Protein 5YZ4 (pdb70)

Structure (mmCIF, N/CA/C/O backbone):
data_5YZ4
#
_entry.id   5YZ4
#
_cell.length_a   48.740
_cell.length_b   73.328
_cell.length_c   74.262
_cell.angle_alpha   90.00
_cell.angle_beta   90.00
_cell.angle_gamma   90.00
#
_symmetry.space_group_name_H-M   'C 2 2 21'
#
loop_
_entity.id
_entity.type
_entity.pdbx_description
1 polymer 'rRNA-processing protein fcf1'
2 non-polymer 'CALCIUM ION'
3 non-polymer 'ZINC ION'
4 water water
#
loop_
_atom_site.group_PDB
_atom_site.id
_atom_site.type_symbol
_atom_site.label_atom_id
_atom_site.label_alt_id
_atom_site.label_comp_id
_atom_site.label_asym_id
_atom_site.label_entity_id
_atom_site.label_seq_id
_atom_site.pdbx_PDB_ins_code
_atom_site.Cartn_x
_atom_site.Cartn_y
_atom_site.Cartn_z
_atom_site.occupancy
_atom_site.B_iso_or_equiv
_atom_site.auth_seq_id
_atom_site.auth_comp_id
_atom_site.auth_asym_id
_atom_site.auth_atom_id
_atom_site.pdbx_PDB_model_num
ATOM 1 N N . SER A 1 1 ? 4.334 -4.470 11.801 1.00 49.12 60 SER A N 1
ATOM 2 C CA . SER A 1 1 ? 4.238 -4.801 13.218 1.00 50.29 60 SER A CA 1
ATOM 3 C C . SER A 1 1 ? 3.356 -6.026 13.443 1.00 53.09 60 SER A C 1
ATOM 4 O O . SER A 1 1 ? 3.197 -6.499 14.577 1.00 47.23 60 SER A O 1
ATOM 7 N N . LEU A 1 2 ? 2.767 -6.526 12.351 1.00 48.68 61 LEU A N 1
ATOM 8 C CA . LEU A 1 2 ? 1.915 -7.709 12.441 1.00 45.19 61 LEU A CA 1
ATOM 9 C C . LEU A 1 2 ? 2.738 -8.971 12.679 1.00 38.51 61 LEU A C 1
ATOM 10 O O . LEU A 1 2 ? 2.205 -9.978 13.159 1.00 36.40 61 LEU A O 1
ATOM 15 N N . GLY A 1 3 ? 4.026 -8.934 12.361 1.00 41.88 62 GLY A N 1
ATOM 16 C CA . GLY A 1 3 ? 4.914 -10.035 12.635 1.00 39.78 62 GLY A CA 1
ATOM 17 C C . GLY A 1 3 ? 5.622 -10.454 11.369 1.00 37.89 62 GLY A C 1
ATOM 18 O O . GLY A 1 3 ? 5.505 -9.791 10.338 1.00 51.89 62 GLY A O 1
ATOM 19 N N . PRO A 1 4 ? 6.517 -11.424 11.471 1.00 37.68 63 PRO A N 1
ATOM 20 C CA . PRO A 1 4 ? 6.523 -12.523 10.530 1.00 33.60 63 PRO A CA 1
ATOM 21 C C . PRO A 1 4 ? 6.352 -13.860 11.235 1.00 38.45 63 PRO A C 1
ATOM 22 O O . PRO A 1 4 ? 6.866 -14.874 10.741 1.00 41.84 63 PRO A O 1
ATOM 26 N N . PRO A 1 5 ? 5.730 -13.884 12.457 1.00 38.61 64 PRO A N 1
ATOM 27 C CA . PRO A 1 5 ? 4.800 -14.978 12.786 1.00 31.30 64 PRO A CA 1
ATOM 28 C C . PRO A 1 5 ? 3.381 -14.448 12.690 1.00 26.62 64 PRO A C 1
ATOM 29 O O . PRO A 1 5 ? 2.890 -13.813 13.628 1.00 29.13 64 PRO A O 1
ATOM 33 N N . TYR A 1 6 ? 2.723 -14.660 11.546 1.00 27.41 65 TYR A N 1
ATOM 34 C CA . TYR A 1 6 ? 1.496 -13.941 11.228 1.00 20.43 65 TYR A CA 1
ATOM 35 C C . TYR A 1 6 ? 0.258 -14.658 11.763 1.00 23.46 65 TYR A C 1
ATOM 36 O O . TYR A 1 6 ? 0.088 -15.868 11.578 1.00 22.85 65 TYR A O 1
ATOM 45 N N . HIS A 1 7 ? -0.630 -13.891 12.387 1.00 22.93 66 HIS A N 1
ATOM 46 C CA . HIS A 1 7 ? -1.873 -14.419 12.932 1.00 19.66 66 HIS A CA 1
ATOM 47 C C . HIS A 1 7 ? -3.048 -13.995 12.049 1.00 19.36 66 HIS A C 1
ATOM 48 O O . HIS A 1 7 ? -3.323 -12.799 11.913 1.00 17.85 66 HIS A O 1
ATOM 55 N N . VAL A 1 8 ? -3.757 -14.973 11.486 1.00 18.80 67 VAL A N 1
ATOM 56 C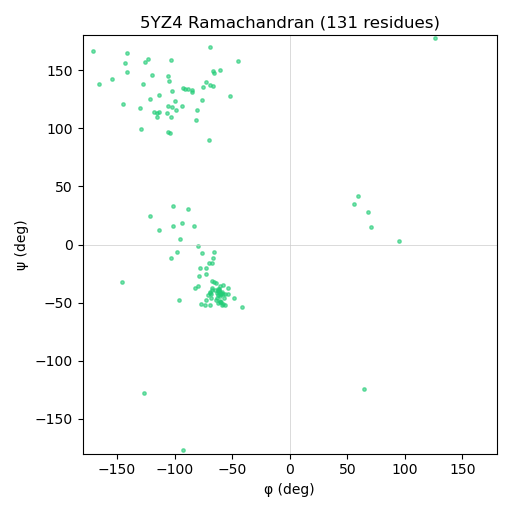 CA . VAL A 1 8 ? -4.841 -14.736 10.522 1.00 22.35 67 VAL A CA 1
ATOM 57 C C . VAL A 1 8 ? -6.147 -15.263 11.120 1.00 21.11 67 VAL A C 1
ATOM 58 O O . VAL A 1 8 ? -6.297 -16.473 11.320 1.00 23.36 67 VAL A O 1
ATOM 62 N N . ILE A 1 9 ? -7.091 -14.367 11.412 1.00 19.32 68 ILE A N 1
ATOM 63 C CA . ILE A 1 9 ? -8.400 -14.796 11.908 1.00 22.75 68 ILE A CA 1
ATOM 64 C C . ILE A 1 9 ? -9.210 -15.345 10.737 1.00 20.30 68 ILE A C 1
ATOM 65 O O . ILE A 1 9 ? -9.381 -14.677 9.715 1.00 21.48 68 ILE A O 1
ATOM 70 N N . ILE A 1 10 ? -9.678 -16.575 10.876 1.00 19.40 69 ILE A N 1
ATOM 71 C CA . ILE A 1 10 ? -10.469 -17.267 9.867 1.00 25.14 69 ILE A CA 1
ATOM 72 C C . ILE A 1 10 ? -11.944 -17.015 10.166 1.00 22.67 69 ILE A C 1
ATOM 73 O O . ILE A 1 10 ? -12.366 -17.073 11.330 1.00 28.04 69 ILE A O 1
ATOM 78 N N . ASP A 1 11 ? -12.736 -16.695 9.142 1.00 26.51 70 ASP A N 1
ATOM 79 C CA . ASP A 1 11 ? -14.169 -16.630 9.392 1.00 17.50 70 ASP A CA 1
ATOM 80 C C . ASP A 1 11 ? -14.790 -17.982 9.071 1.00 21.45 70 ASP A C 1
ATOM 81 O O . ASP A 1 11 ? -14.097 -18.943 8.721 1.00 20.27 70 ASP A O 1
ATOM 86 N N . THR A 1 12 ? -16.119 -18.056 9.196 1.00 16.77 71 THR A N 1
ATOM 87 C CA . THR A 1 12 ? -16.813 -19.339 9.160 1.00 18.77 71 THR A CA 1
ATOM 88 C C . THR A 1 12 ? -16.641 -20.065 7.829 1.00 24.74 71 THR A C 1
ATOM 89 O O . THR A 1 12 ? -16.507 -21.295 7.802 1.00 26.04 71 THR A O 1
ATOM 93 N N . ASN A 1 13 ? -16.676 -19.329 6.713 1.00 21.32 72 ASN A N 1
ATOM 94 C CA . ASN A 1 13 ? -16.726 -19.915 5.375 1.00 25.61 72 ASN A CA 1
ATOM 95 C C . ASN A 1 13 ? -15.368 -19.992 4.679 1.00 22.04 72 ASN A C 1
ATOM 96 O O . ASN A 1 13 ? -15.277 -20.605 3.614 1.00 21.02 72 ASN A O 1
ATOM 101 N N . PHE A 1 14 ? -14.312 -19.426 5.264 1.00 24.10 73 PHE A N 1
ATOM 102 C CA . PHE A 1 14 ? -13.042 -19.309 4.547 1.00 23.19 73 PHE A CA 1
ATOM 103 C C . PHE A 1 14 ? -12.478 -20.672 4.157 1.00 20.19 73 PHE A C 1
ATOM 104 O O . PHE A 1 14 ? -12.095 -20.887 3.006 1.00 21.61 73 PHE A O 1
ATOM 112 N N . ILE A 1 15 ? -12.414 -21.607 5.104 1.00 22.95 74 ILE A N 1
ATOM 113 C CA . ILE A 1 15 ? -11.913 -22.945 4.790 1.00 20.60 74 ILE A CA 1
ATOM 114 C C . ILE A 1 15 ? -12.671 -23.535 3.614 1.00 20.59 74 ILE A C 1
ATOM 115 O O . ILE A 1 15 ? -12.078 -24.141 2.713 1.00 20.12 74 ILE A O 1
ATOM 120 N N . ASN A 1 16 ? -14.001 -23.364 3.604 1.00 23.21 75 ASN A N 1
ATOM 121 C CA . ASN A 1 16 ? -14.812 -23.928 2.534 1.00 22.26 75 ASN A CA 1
ATOM 122 C C . ASN A 1 16 ? -14.462 -23.316 1.187 1.00 21.79 75 ASN A C 1
ATOM 123 O O . ASN A 1 16 ? -14.422 -24.024 0.174 1.00 22.35 75 ASN A O 1
ATOM 128 N N . PHE A 1 17 ? -14.259 -21.998 1.141 1.00 18.94 76 PHE A N 1
ATOM 129 C CA . PHE A 1 17 ? -13.741 -21.402 -0.083 1.00 23.43 76 PHE A CA 1
ATOM 130 C C . PHE A 1 17 ? -12.396 -22.018 -0.461 1.00 26.71 76 PHE A C 1
ATOM 131 O O . PHE A 1 17 ? -12.104 -22.202 -1.653 1.00 24.25 76 PHE A O 1
ATOM 139 N N . CYS A 1 18 ? -11.577 -22.361 0.540 1.00 21.75 77 CYS A N 1
ATOM 140 C CA . CYS A 1 18 ? -10.275 -22.956 0.258 1.00 25.82 77 CYS A CA 1
ATOM 141 C C . CYS A 1 18 ? -10.430 -24.353 -0.302 1.00 27.12 77 CYS A C 1
ATOM 142 O O . CYS A 1 18 ? -9.695 -24.742 -1.217 1.00 26.00 77 CYS A O 1
ATOM 145 N N . LEU A 1 19 ? -11.366 -25.125 0.253 1.00 24.20 78 LEU A N 1
ATOM 146 C CA . LEU A 1 19 ? -11.596 -26.478 -0.240 1.00 27.21 78 LEU A CA 1
ATOM 147 C C . LEU A 1 19 ? -12.167 -26.455 -1.651 1.00 30.43 78 LEU A C 1
ATOM 148 O O . LEU A 1 19 ? -11.811 -27.291 -2.489 1.00 36.58 78 LEU A O 1
ATOM 153 N N . GLN A 1 20 ? -13.043 -25.491 -1.933 1.00 31.17 79 GLN A N 1
ATOM 154 C CA . GLN A 1 20 ? -13.629 -25.367 -3.261 1.00 30.68 79 GLN A CA 1
ATOM 155 C C . GLN A 1 20 ? -12.560 -25.112 -4.314 1.00 33.28 79 GLN A C 1
ATOM 156 O O . GLN A 1 20 ? -12.639 -25.646 -5.428 1.00 35.96 79 GLN A O 1
ATOM 162 N N . GLN A 1 21 ? -11.563 -24.284 -3.983 1.00 30.87 80 GLN A N 1
ATOM 163 C CA . GLN A 1 21 ? -10.490 -23.908 -4.900 1.00 31.19 80 GLN A CA 1
ATOM 164 C C . GLN A 1 21 ? -9.261 -24.797 -4.772 1.00 31.36 80 GLN A C 1
ATOM 165 O O . GLN A 1 21 ? -8.168 -24.386 -5.181 1.00 39.44 80 GLN A O 1
ATOM 171 N N . LYS A 1 22 ? -9.403 -25.985 -4.182 1.00 32.34 81 LYS A N 1
ATOM 172 C CA . LYS A 1 22 ? -8.306 -26.951 -4.086 1.00 31.48 81 LYS A CA 1
ATOM 173 C C . LYS A 1 22 ? -7.073 -26.347 -3.415 1.00 34.87 81 LYS A C 1
ATOM 174 O O . LYS A 1 22 ? -5.933 -26.661 -3.778 1.00 40.16 81 LYS A O 1
ATOM 180 N N . ILE A 1 23 ? -7.288 -25.464 -2.442 1.00 26.00 82 ILE A N 1
ATOM 181 C CA . ILE A 1 23 ? -6.208 -24.816 -1.706 1.00 30.59 82 ILE A CA 1
ATOM 182 C C . ILE A 1 23 ? -6.077 -25.484 -0.348 1.00 29.22 82 ILE A C 1
ATOM 183 O O . ILE A 1 23 ? -7.082 -25.706 0.343 1.00 30.25 82 ILE A O 1
ATOM 188 N N . ASP A 1 24 ? -4.850 -25.819 0.027 1.00 23.29 83 ASP A N 1
ATOM 189 C CA . ASP A 1 24 ? -4.545 -26.179 1.405 1.00 31.30 83 ASP A CA 1
ATOM 190 C C . ASP A 1 24 ? -4.381 -24.898 2.213 1.00 27.90 83 ASP A C 1
ATOM 191 O O . ASP A 1 24 ? -3.474 -24.103 1.942 1.00 28.95 83 ASP A O 1
ATOM 196 N N . LEU A 1 25 ? -5.268 -24.691 3.186 1.00 28.08 84 LEU A N 1
ATOM 197 C CA . LEU A 1 25 ? -5.215 -23.502 4.031 1.00 26.96 84 LEU A CA 1
ATOM 198 C C . LEU A 1 25 ? -3.790 -23.134 4.449 1.00 25.40 84 LEU A C 1
ATOM 199 O O . LEU A 1 25 ? -3.336 -22.002 4.242 1.00 24.79 84 LEU A O 1
ATOM 204 N N . PHE A 1 26 ? -3.069 -24.088 5.033 1.00 22.43 85 PHE A N 1
ATOM 205 C CA . PHE A 1 26 ? -1.818 -23.755 5.709 1.00 25.52 85 PHE A CA 1
ATOM 206 C C . PHE A 1 26 ? -0.749 -23.330 4.711 1.00 24.22 85 PHE A C 1
ATOM 207 O O . PHE A 1 26 ? -0.178 -22.243 4.826 1.00 25.02 85 PHE A O 1
ATOM 215 N N . GLU A 1 27 ? -0.513 -24.147 3.687 1.00 27.37 86 GLU A N 1
ATOM 216 C CA . GLU A 1 27 ? 0.406 -23.758 2.624 1.00 30.45 86 GLU A CA 1
ATOM 217 C C . GLU A 1 27 ? -0.044 -22.480 1.930 1.00 30.58 86 GLU A C 1
ATOM 218 O O . GLU A 1 27 ? 0.781 -21.608 1.628 1.00 29.95 86 GLU A O 1
ATOM 224 N N . GLY A 1 28 ? -1.349 -22.351 1.663 1.00 29.93 87 GLY A N 1
ATOM 225 C CA . GLY A 1 28 ? -1.841 -21.160 0.983 1.00 25.27 87 GLY A CA 1
ATOM 226 C C . GLY A 1 28 ? -1.572 -19.877 1.751 1.00 27.14 87 GLY A C 1
ATOM 227 O O . GLY A 1 28 ? -1.191 -18.860 1.164 1.00 24.20 87 GLY A O 1
ATOM 228 N N . LEU A 1 29 ? -1.789 -19.900 3.075 1.00 25.33 88 LEU A N 1
ATOM 229 C CA . LEU A 1 29 ? -1.508 -18.725 3.897 1.00 26.63 88 LEU A CA 1
ATOM 230 C C . LEU A 1 29 ? -0.012 -18.467 3.976 1.00 27.35 88 LEU A C 1
ATOM 231 O O . LEU A 1 29 ? 0.435 -17.319 3.889 1.00 28.67 88 LEU A O 1
ATOM 236 N N . MET A 1 30 ? 0.771 -19.526 4.154 1.00 25.87 89 MET A N 1
ATOM 237 C CA . MET A 1 30 ? 2.218 -19.371 4.201 1.00 31.15 89 MET A CA 1
ATOM 238 C C . MET A 1 30 ? 2.730 -18.793 2.892 1.00 31.01 89 MET A C 1
ATOM 239 O O . MET A 1 30 ? 3.544 -17.861 2.888 1.00 30.19 89 MET A O 1
ATOM 244 N N . THR A 1 31 ? 2.226 -19.306 1.766 1.00 31.83 90 THR A N 1
ATOM 245 C CA . THR A 1 31 ? 2.682 -18.842 0.463 1.00 25.72 90 THR A CA 1
ATOM 246 C C . THR A 1 31 ? 2.252 -17.406 0.216 1.00 28.24 90 THR A C 1
ATOM 247 O O . THR A 1 31 ? 3.025 -16.612 -0.324 1.00 28.98 90 THR A O 1
ATOM 251 N N . CYS A 1 32 ? 1.032 -17.052 0.632 1.00 24.90 91 CYS A N 1
ATOM 252 C CA . CYS A 1 32 ? 0.544 -15.684 0.492 1.00 23.86 91 CYS A CA 1
ATOM 253 C C . CYS A 1 32 ? 1.404 -14.697 1.271 1.00 24.03 91 CYS A C 1
ATOM 254 O O . CYS A 1 32 ? 1.642 -13.572 0.816 1.00 21.37 91 CYS A O 1
ATOM 257 N N . LEU A 1 33 ? 1.872 -15.090 2.454 1.00 23.83 92 LEU A N 1
ATOM 258 C CA . LEU A 1 33 ? 2.573 -14.161 3.332 1.00 24.00 92 LEU A CA 1
ATOM 259 C C . LEU A 1 33 ? 4.087 -14.337 3.334 1.00 26.55 92 LEU A C 1
ATOM 260 O O . LEU A 1 33 ? 4.786 -13.478 3.884 1.00 27.55 92 LEU A O 1
ATOM 265 N N . TYR A 1 34 ? 4.603 -15.425 2.758 1.00 25.00 93 TYR A N 1
ATOM 266 C CA . TYR A 1 34 ? 6.044 -15.665 2.611 1.00 22.25 93 TYR A CA 1
ATOM 267 C C . TYR A 1 34 ? 6.744 -15.898 3.943 1.00 27.68 93 TYR A C 1
ATOM 268 O O . TYR A 1 34 ? 7.947 -15.646 4.069 1.00 30.71 93 TYR A O 1
ATOM 277 N N . ALA A 1 35 ? 6.026 -16.414 4.932 1.00 22.84 94 ALA A N 1
ATOM 278 C CA . ALA A 1 35 ? 6.587 -16.558 6.269 1.00 22.58 94 ALA A CA 1
ATOM 279 C C . ALA A 1 35 ? 5.614 -17.379 7.099 1.00 30.70 94 ALA A C 1
ATOM 280 O O . ALA A 1 35 ? 4.461 -17.603 6.704 1.00 23.03 94 ALA A O 1
ATOM 282 N N . LYS A 1 36 ? 6.099 -17.832 8.255 1.00 26.38 95 LYS A N 1
ATOM 283 C CA . LYS A 1 36 ? 5.255 -18.606 9.156 1.00 27.63 95 LYS A CA 1
ATOM 284 C C . LYS A 1 36 ? 3.961 -17.854 9.414 1.00 23.00 95 LYS A C 1
ATOM 285 O O . LYS A 1 36 ? 3.974 -16.668 9.762 1.00 24.49 95 LYS A O 1
ATOM 291 N N . THR A 1 37 ? 2.845 -18.542 9.202 1.00 25.45 96 THR A N 1
ATOM 292 C CA . THR A 1 37 ? 1.521 -17.972 9.397 1.00 20.52 96 THR A CA 1
ATOM 293 C C . THR A 1 37 ? 0.714 -18.884 10.298 1.00 21.08 96 THR A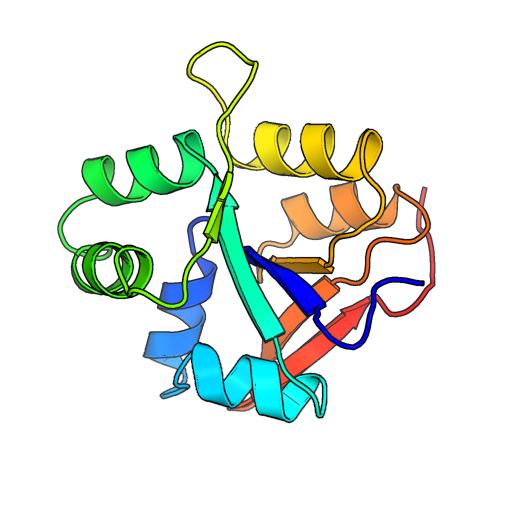 C 1
ATOM 294 O O . THR A 1 37 ? 0.760 -20.108 10.153 1.00 24.32 96 THR A O 1
ATOM 298 N N . ILE A 1 38 ? -0.028 -18.287 11.223 1.00 19.15 97 ILE A N 1
ATOM 299 C CA . ILE A 1 38 ? -0.808 -19.067 12.172 1.00 20.02 97 ILE A CA 1
ATOM 300 C C . ILE A 1 38 ? -2.297 -18.792 11.936 1.00 20.93 97 ILE A C 1
ATOM 301 O O . ILE A 1 38 ? -2.777 -17.672 12.164 1.00 20.40 97 ILE A O 1
ATOM 306 N N . PRO A 1 39 ? -3.045 -19.790 11.484 1.00 18.99 98 PRO A N 1
ATOM 307 C CA . PRO A 1 39 ? -4.500 -19.605 11.370 1.00 22.43 98 PRO A CA 1
ATOM 308 C C . PRO A 1 39 ? -5.138 -19.662 12.744 1.00 22.85 98 PRO A C 1
ATOM 309 O O . PRO A 1 39 ? -4.795 -20.504 13.575 1.00 24.85 98 PRO A O 1
ATOM 313 N N . CYS A 1 40 ? -6.045 -18.721 12.986 1.00 20.75 99 CYS A N 1
ATOM 314 C CA . CYS A 1 40 ? -6.680 -18.513 14.279 1.00 23.01 99 CYS A CA 1
ATOM 315 C C . CYS A 1 40 ? -8.185 -18.704 14.129 1.00 25.22 99 CYS A C 1
ATOM 316 O O . CYS A 1 40 ? -8.754 -18.371 13.089 1.00 22.29 99 CYS A O 1
ATOM 319 N N . ILE A 1 41 ? -8.841 -19.239 15.156 1.00 24.86 100 ILE A N 1
ATOM 320 C CA . ILE A 1 41 ? -10.283 -19.458 15.078 1.00 28.27 100 ILE A CA 1
ATOM 321 C C . ILE A 1 41 ? -10.895 -19.214 16.452 1.00 23.12 100 ILE A C 1
ATOM 322 O O . ILE A 1 41 ? -10.503 -19.848 17.434 1.00 28.14 100 ILE A O 1
ATOM 327 N N . SER A 1 42 ? -11.828 -18.270 16.530 1.00 25.23 101 SER A N 1
ATOM 328 C CA . SER A 1 42 ? -12.477 -17.920 17.788 1.00 28.19 101 SER A CA 1
ATOM 329 C C . SER A 1 42 ? -13.394 -19.047 18.272 1.00 28.49 101 SER A C 1
ATOM 330 O O . SER A 1 42 ? -13.689 -20.005 17.551 1.00 30.08 101 SER A O 1
ATOM 333 N N . ASP A 1 43 ? -13.866 -18.915 19.518 1.00 32.29 102 ASP A N 1
ATOM 334 C CA . ASP A 1 43 ? -14.775 -19.917 20.077 1.00 29.48 102 ASP A CA 1
ATOM 335 C C . ASP A 1 43 ? -16.074 -19.968 19.295 1.00 28.90 102 ASP A C 1
ATOM 336 O O . ASP A 1 43 ? -16.579 -21.049 18.973 1.00 33.03 102 ASP A O 1
ATOM 341 N N . CYS A 1 44 ? -16.647 -18.810 18.998 1.00 25.46 103 CYS A N 1
ATOM 342 C CA . CYS A 1 44 ? -17.967 -18.851 18.388 1.00 33.11 103 CYS A CA 1
ATOM 343 C C . CYS A 1 44 ? -17.909 -19.165 16.896 1.00 36.49 103 CYS A C 1
ATOM 344 O O . CYS A 1 44 ? -18.866 -19.742 16.362 1.00 35.26 103 CYS A O 1
ATOM 347 N N . VAL A 1 45 ? -16.812 -18.827 16.201 1.00 35.77 104 VAL A N 1
ATOM 348 C CA . VAL A 1 45 ? -16.650 -19.352 14.843 1.00 31.98 104 VAL A CA 1
ATOM 349 C C . VAL A 1 45 ? -16.579 -20.871 14.891 1.00 32.96 104 VAL A C 1
ATOM 350 O O . VAL A 1 45 ? -17.170 -21.567 14.054 1.00 30.02 104 VAL A O 1
ATOM 354 N N . MET A 1 46 ? -15.865 -21.410 15.887 1.00 30.56 105 MET A N 1
ATOM 355 C CA . MET A 1 46 ? -15.768 -22.860 16.025 1.00 35.69 105 MET A CA 1
ATOM 356 C C . MET A 1 46 ? -17.124 -23.500 16.321 1.00 38.67 105 MET A C 1
ATOM 357 O O . MET A 1 46 ? -17.380 -24.632 15.888 1.00 33.86 105 MET A O 1
ATOM 362 N N . ALA A 1 47 ? -18.001 -22.797 17.052 1.00 35.33 106 ALA A N 1
ATOM 363 C CA . ALA A 1 47 ? -19.306 -23.355 17.395 1.00 35.50 106 ALA A CA 1
ATOM 364 C C . ALA A 1 47 ? -20.192 -23.471 16.159 1.00 38.10 106 ALA A C 1
ATOM 365 O O . ALA A 1 47 ? -20.879 -24.485 15.980 1.00 33.26 106 ALA A O 1
ATOM 367 N N . GLU A 1 48 ? -20.169 -22.453 15.287 1.00 36.11 107 GLU A N 1
ATOM 368 C CA . GLU A 1 48 ? -20.883 -22.537 14.014 1.00 37.77 107 GLU A CA 1
ATOM 369 C C . GLU A 1 48 ? -20.441 -23.752 13.215 1.00 36.65 107 GLU A C 1
ATOM 370 O O . GLU A 1 48 ? -21.274 -24.456 12.640 1.00 36.61 107 GLU A O 1
ATOM 376 N N . LEU A 1 49 ? -19.135 -24.021 13.169 1.00 34.60 108 LEU A N 1
ATOM 377 C CA . LEU A 1 49 ? -18.664 -25.188 12.430 1.00 36.48 108 LEU A CA 1
ATOM 378 C C . LEU A 1 49 ? -19.250 -26.467 13.011 1.00 38.86 108 LEU A C 1
ATOM 379 O O . LEU A 1 49 ? -19.664 -27.363 12.267 1.00 43.51 108 LEU A O 1
ATOM 384 N N . GLU A 1 50 ? -19.305 -26.563 14.341 1.00 37.68 109 GLU A N 1
ATOM 385 C CA . GLU A 1 50 ? -20.031 -27.654 14.986 1.00 44.97 109 GLU A CA 1
ATOM 386 C C . GLU A 1 50 ? -21.483 -27.672 14.543 1.00 43.58 109 GLU A C 1
ATOM 387 O O . GLU A 1 50 ? -22.032 -28.726 14.205 1.00 49.87 109 GLU A O 1
ATOM 393 N N . LYS A 1 51 ? -22.118 -26.501 14.531 1.00 42.54 110 LYS A N 1
ATOM 394 C CA . LYS A 1 51 ? -23.568 -26.426 14.371 1.00 42.89 110 LYS A CA 1
ATOM 395 C C . LYS A 1 51 ? -24.000 -26.735 12.935 1.00 44.80 110 LYS A C 1
ATOM 396 O O . LYS A 1 51 ? -24.862 -27.591 12.711 1.00 47.81 110 LYS A O 1
ATOM 402 N N . LEU A 1 52 ? -23.399 -26.056 11.947 1.00 45.77 111 LEU A N 1
ATOM 403 C CA . LEU A 1 52 ? -23.848 -26.094 10.556 1.00 43.54 111 LEU A CA 1
ATOM 404 C C . LEU A 1 52 ? -23.685 -27.462 9.903 1.00 41.40 111 LEU A C 1
ATOM 405 O O . LEU A 1 52 ? -24.113 -27.640 8.760 1.00 46.07 111 LEU A O 1
ATOM 410 N N . GLY A 1 53 ? -23.062 -28.419 10.575 1.00 44.35 112 GLY A N 1
ATOM 411 C CA . GLY A 1 53 ? -23.093 -29.791 10.114 1.00 46.41 112 GLY A CA 1
ATOM 412 C C . GLY A 1 53 ? -22.442 -30.123 8.785 1.00 50.22 112 GLY A C 1
ATOM 413 O O . GLY A 1 53 ? -21.267 -29.816 8.546 1.00 47.59 112 GLY A O 1
ATOM 414 N N . ILE A 1 54 ? -23.234 -30.727 7.896 1.00 50.05 113 ILE A N 1
ATOM 415 C CA . ILE A 1 54 ? -22.692 -31.661 6.910 1.00 43.25 113 ILE A CA 1
ATOM 416 C C . ILE A 1 54 ? -21.676 -30.981 6.004 1.00 46.97 113 ILE A C 1
ATOM 417 O O . ILE A 1 54 ? -20.573 -31.497 5.785 1.00 47.89 113 ILE A O 1
ATOM 422 N N . ARG A 1 55 ? -22.022 -29.817 5.463 1.00 41.89 114 ARG A N 1
ATOM 423 C CA . ARG A 1 55 ? -21.116 -29.173 4.527 1.00 43.70 114 ARG A CA 1
ATOM 424 C C . ARG A 1 55 ? -19.981 -28.424 5.220 1.00 46.05 114 ARG A C 1
ATOM 425 O O . ARG A 1 55 ? -19.119 -27.861 4.538 1.00 39.93 114 ARG A O 1
ATOM 433 N N . TYR A 1 56 ? -19.950 -28.413 6.548 1.00 42.93 115 TYR A N 1
ATOM 434 C CA . TYR A 1 56 ? -18.830 -27.864 7.288 1.00 39.76 115 TYR A CA 1
ATOM 435 C C . TYR A 1 56 ? -18.087 -28.941 8.062 1.00 42.77 115 TYR A C 1
ATOM 436 O O . TYR A 1 56 ? -17.264 -28.620 8.926 1.00 38.32 115 TYR A O 1
ATOM 445 N N . ARG A 1 57 ? -18.367 -30.211 7.768 1.00 40.82 116 ARG A N 1
ATOM 446 C CA . ARG A 1 57 ? -17.686 -31.307 8.441 1.00 43.16 116 ARG A CA 1
ATOM 447 C C . ARG A 1 57 ? -16.182 -31.222 8.229 1.00 41.02 116 ARG A C 1
ATOM 448 O O . ARG A 1 57 ? -15.408 -31.235 9.191 1.00 43.15 116 ARG A O 1
ATOM 456 N N . ILE A 1 58 ? -15.752 -31.112 6.968 1.00 40.73 117 ILE A N 1
ATOM 457 C CA . ILE A 1 58 ? -14.325 -31.060 6.661 1.00 38.69 117 ILE A CA 1
ATOM 458 C C . ILE A 1 58 ? -13.699 -29.771 7.174 1.00 39.51 117 ILE A C 1
ATOM 459 O O . ILE A 1 58 ? -12.522 -29.753 7.554 1.00 41.86 117 ILE A O 1
ATOM 464 N N . ALA A 1 59 ? -14.462 -28.676 7.202 1.00 39.68 118 ALA A N 1
ATOM 465 C CA . ALA A 1 59 ? -13.969 -27.453 7.829 1.00 38.93 118 ALA A CA 1
ATOM 466 C C . ALA A 1 59 ? -13.702 -27.669 9.315 1.00 36.99 118 ALA A C 1
ATOM 467 O O . ALA A 1 59 ? -12.663 -27.244 9.837 1.00 41.31 118 ALA A O 1
ATOM 469 N N . LEU A 1 60 ? -14.621 -28.353 10.006 1.00 35.78 119 LEU A N 1
ATOM 470 C CA . LEU A 1 60 ? -14.472 -28.579 11.444 1.00 38.17 119 LEU A CA 1
ATOM 471 C C . LEU A 1 60 ? -13.172 -29.305 11.752 1.00 39.31 119 LEU A C 1
ATOM 472 O O . LEU A 1 60 ? -12.388 -28.874 12.606 1.00 33.15 119 LEU A O 1
ATOM 477 N N . ARG A 1 61 ? -12.937 -30.422 11.063 1.00 42.19 120 ARG A N 1
ATOM 478 C CA . ARG A 1 61 ? -11.709 -31.175 11.263 1.00 42.83 120 ARG A CA 1
ATOM 479 C C . ARG A 1 61 ? -10.487 -30.297 11.026 1.00 41.97 120 ARG A C 1
ATOM 480 O O . ARG A 1 61 ? -9.601 -30.207 11.883 1.00 43.17 120 ARG A O 1
ATOM 488 N N . ILE A 1 62 ? -10.434 -29.626 9.870 1.00 42.69 121 ILE A N 1
ATOM 489 C CA . ILE A 1 62 ? -9.307 -28.751 9.558 1.00 35.25 121 ILE A CA 1
ATOM 490 C C . ILE A 1 62 ? -9.095 -27.732 10.670 1.00 33.36 121 ILE A C 1
ATOM 491 O O . ILE A 1 62 ? -7.956 -27.404 11.020 1.00 34.11 121 ILE A O 1
ATOM 496 N N . ALA A 1 63 ? -10.185 -27.225 11.252 1.00 32.72 122 ALA A N 1
ATOM 497 C CA . ALA A 1 63 ? -10.070 -26.220 12.303 1.00 32.17 122 ALA A CA 1
ATOM 498 C C . ALA A 1 63 ? -9.506 -26.788 13.594 1.00 34.25 122 ALA A C 1
ATOM 499 O O . ALA A 1 63 ? -9.082 -26.015 14.458 1.00 28.53 122 ALA A O 1
ATOM 501 N N . LYS A 1 64 ? -9.495 -28.109 13.746 1.00 33.97 123 LYS A N 1
ATOM 502 C CA . LYS A 1 64 ? -8.972 -28.747 14.941 1.00 37.25 123 LYS A CA 1
ATOM 503 C C . LYS A 1 64 ? -7.523 -29.176 14.795 1.00 33.62 123 LYS A C 1
ATOM 504 O O . LYS A 1 64 ? -6.990 -29.806 15.712 1.00 38.16 123 LYS A O 1
ATOM 510 N N . ASP A 1 65 ? -6.886 -28.849 13.671 1.00 30.38 124 ASP A N 1
ATOM 511 C CA . ASP A 1 65 ? -5.478 -29.170 13.446 1.00 33.88 124 ASP A CA 1
ATOM 512 C C . ASP A 1 65 ? -4.602 -28.504 14.507 1.00 32.08 124 ASP A C 1
ATOM 513 O O . ASP A 1 65 ? -4.935 -27.440 15.038 1.00 32.36 124 ASP A O 1
ATOM 518 N N . GLU A 1 66 ? -3.474 -29.159 14.818 1.00 33.53 125 GLU A N 1
ATOM 519 C CA . GLU A 1 66 ? -2.509 -28.634 15.787 1.00 40.95 125 GLU A CA 1
ATOM 520 C C . GLU A 1 66 ? -2.174 -27.178 15.511 1.00 39.87 125 GLU A C 1
ATOM 521 O O . GLU A 1 66 ? -2.139 -26.348 16.428 1.00 40.16 125 GLU A O 1
ATOM 527 N N . ARG A 1 67 ? -1.904 -26.857 14.246 1.00 31.19 126 ARG A N 1
ATOM 528 C CA . ARG A 1 67 ? -1.359 -25.553 13.900 1.00 33.22 126 ARG A CA 1
ATOM 529 C C . ARG A 1 67 ? -2.339 -24.416 14.133 1.00 28.95 126 ARG A C 1
ATOM 530 O O . ARG A 1 67 ? -1.919 -23.253 14.149 1.00 27.47 126 ARG A O 1
ATOM 538 N N . PHE A 1 68 ? -3.624 -24.709 14.298 1.00 25.83 127 PHE A N 1
ATOM 539 C CA . PHE A 1 68 ? -4.570 -23.668 14.668 1.00 25.28 127 PHE A CA 1
ATOM 540 C C . PHE A 1 68 ? -4.328 -23.205 16.103 1.00 31.02 127 PHE A C 1
ATOM 541 O O . PHE A 1 68 ? -4.116 -24.019 17.006 1.00 29.81 127 PHE A O 1
ATOM 549 N N . GLU A 1 69 ? -4.374 -21.890 16.306 1.00 25.33 128 GLU A N 1
ATOM 550 C CA . GLU A 1 69 ? -4.427 -21.287 17.629 1.00 25.77 128 GLU A CA 1
ATOM 551 C C . GLU A 1 69 ? -5.872 -20.910 17.935 1.00 27.88 128 GLU A C 1
ATOM 552 O O . GLU A 1 69 ? -6.487 -20.154 17.181 1.00 25.27 128 GLU A O 1
ATOM 558 N N . ARG A 1 70 ? -6.405 -21.416 19.045 1.00 29.28 129 ARG A N 1
ATOM 559 C CA . ARG A 1 70 ? -7.768 -21.083 19.440 1.00 26.58 129 ARG A CA 1
ATOM 560 C C . ARG A 1 70 ? -7.800 -19.780 20.231 1.00 25.33 129 ARG A C 1
ATOM 561 O O . ARG A 1 70 ? -7.000 -19.580 21.145 1.00 28.06 129 ARG A O 1
ATOM 569 N N . LEU A 1 71 ? -8.721 -18.895 19.878 1.00 23.81 130 LEU A N 1
ATOM 570 C CA . LEU A 1 71 ? -8.852 -17.609 20.550 1.00 23.76 130 LEU A CA 1
ATOM 571 C C . LEU A 1 71 ? -10.095 -17.638 21.428 1.00 29.16 130 LEU A C 1
ATOM 572 O O . LEU A 1 71 ? -11.218 -17.691 20.896 1.00 31.50 130 LEU A O 1
ATOM 577 N N . PRO A 1 72 ? -9.959 -17.595 22.751 1.00 25.77 131 PRO A N 1
ATOM 578 C CA . PRO A 1 72 ? -11.147 -17.608 23.621 1.00 26.33 131 PRO A CA 1
ATOM 579 C C . PRO A 1 72 ? -11.967 -16.343 23.455 1.00 30.36 131 PRO A C 1
ATOM 580 O O . PRO A 1 72 ? -11.436 -15.268 23.175 1.00 31.14 131 PRO A O 1
ATOM 584 N N . CYS A 1 73 ? -13.278 -16.473 23.641 1.00 26.34 132 CYS A N 1
ATOM 585 C CA . CYS A 1 73 ? -14.179 -15.345 23.467 1.00 35.52 132 CYS A CA 1
ATOM 586 C C . CYS A 1 73 ? -14.562 -14.793 24.832 1.00 37.69 132 CYS A C 1
ATOM 587 O O . CYS A 1 73 ? -15.162 -15.494 25.657 1.00 39.15 132 CYS A O 1
ATOM 590 N N . THR A 1 74 ? -14.208 -13.544 25.066 1.00 41.86 133 THR A N 1
ATOM 591 C CA . THR A 1 74 ? -14.545 -12.874 26.310 1.00 48.28 133 THR A CA 1
ATOM 592 C C . THR A 1 74 ? -15.961 -12.299 26.275 1.00 50.99 133 THR A C 1
ATOM 593 O O . THR A 1 74 ? -16.326 -11.461 27.109 1.00 53.32 133 THR A O 1
ATOM 597 N N . HIS A 1 75 ? -16.766 -12.745 25.321 1.00 49.23 134 HIS A N 1
ATOM 598 C CA . HIS A 1 75 ? -18.119 -12.259 25.155 1.00 48.64 134 HIS A CA 1
ATOM 599 C C . HIS A 1 75 ? -19.099 -13.419 25.222 1.00 48.56 134 HIS A C 1
ATOM 600 O O . HIS A 1 75 ? -18.735 -14.588 25.059 1.00 49.55 134 HIS A O 1
ATOM 607 N N . LYS A 1 76 ? -20.349 -13.063 25.499 1.00 50.26 135 LYS A N 1
ATOM 608 C CA . LYS A 1 76 ? -21.519 -13.930 25.426 1.00 50.29 135 LYS A CA 1
ATOM 609 C C . LYS A 1 76 ? -21.525 -14.765 24.147 1.00 51.89 135 LYS A C 1
ATOM 610 O O . LYS A 1 76 ? -20.860 -14.411 23.170 1.00 49.36 135 LYS A O 1
ATOM 616 N N . GLY A 1 77 ? -22.249 -15.882 24.137 1.00 51.31 136 GLY A N 1
ATOM 617 C CA . GLY A 1 77 ? -22.211 -16.770 22.986 1.00 46.21 136 GLY A CA 1
ATOM 618 C C . GLY A 1 77 ? -22.902 -16.179 21.771 1.00 60.31 136 GLY A C 1
ATOM 619 O O . GLY A 1 77 ? -24.107 -16.389 21.574 1.00 65.40 136 GLY A O 1
ATOM 620 N N . THR A 1 78 ? -22.154 -15.453 20.932 1.00 56.42 137 THR A N 1
ATOM 621 C CA . THR A 1 78 ? -22.786 -14.650 19.892 1.00 52.82 137 THR A CA 1
ATOM 622 C C . THR A 1 78 ? -22.271 -14.895 18.482 1.00 50.52 137 THR A C 1
ATOM 623 O O . THR A 1 78 ? -22.126 -16.035 18.030 1.00 50.21 137 THR A O 1
ATOM 627 N N . TYR A 1 79 ? -21.897 -13.785 17.852 1.00 48.72 138 TYR A N 1
ATOM 628 C CA . TYR A 1 79 ? -22.114 -13.471 16.446 1.00 50.14 138 TYR A CA 1
ATOM 629 C C . TYR A 1 79 ? -20.773 -13.420 15.725 1.00 51.69 138 TYR A C 1
ATOM 630 O O . TYR A 1 79 ? -19.984 -12.498 15.957 1.00 52.46 138 TYR A O 1
ATOM 639 N N . ALA A 1 80 ? -20.550 -14.362 14.801 1.00 50.05 139 ALA A N 1
ATOM 640 C CA . ALA A 1 80 ? -19.208 -14.568 14.250 1.00 43.96 139 ALA A CA 1
ATOM 641 C C . ALA A 1 80 ? -18.650 -13.306 13.591 1.00 46.41 139 ALA A C 1
ATOM 642 O O . ALA A 1 80 ? -17.467 -12.982 13.762 1.00 39.45 139 ALA A O 1
ATOM 644 N N . ASP A 1 81 ? -19.472 -12.584 12.821 1.00 49.92 140 ASP A N 1
ATOM 645 C CA . ASP A 1 81 ? -18.990 -11.336 12.231 1.00 42.78 140 ASP A CA 1
ATOM 646 C C . ASP A 1 81 ? -18.627 -10.332 13.321 1.00 41.79 140 ASP A C 1
ATOM 647 O O . ASP A 1 81 ? -17.526 -9.768 13.316 1.00 33.56 140 ASP A O 1
ATOM 652 N N . ASP A 1 82 ? -19.536 -10.114 14.281 1.00 44.42 141 ASP A N 1
ATOM 653 C CA . ASP A 1 82 ? -19.248 -9.182 15.365 1.00 37.68 141 ASP A CA 1
ATOM 654 C C . ASP A 1 82 ? -18.043 -9.627 16.166 1.00 31.53 141 ASP A C 1
ATOM 655 O O . ASP A 1 82 ? -17.271 -8.787 16.625 1.00 29.81 141 ASP A O 1
ATOM 660 N N . CYS A 1 83 ? -17.864 -10.936 16.339 1.00 28.32 142 CYS A N 1
ATOM 661 C CA . CYS A 1 83 ? -16.760 -11.434 17.150 1.00 33.41 142 CYS A CA 1
ATOM 662 C C . CYS A 1 83 ? -15.423 -10.986 16.583 1.00 33.98 142 CYS A C 1
ATOM 663 O O . CYS A 1 83 ? -14.582 -10.444 17.311 1.00 33.38 142 CYS A O 1
ATOM 666 N N . ILE A 1 84 ? -15.221 -11.181 15.271 1.00 29.74 143 ILE A N 1
ATOM 667 C CA . ILE A 1 84 ? -13.973 -10.772 14.626 1.00 27.44 143 ILE A CA 1
ATOM 668 C C . ILE A 1 84 ? -13.804 -9.263 14.694 1.00 30.45 143 ILE A C 1
ATOM 669 O O . ILE A 1 84 ? -12.725 -8.756 15.021 1.00 30.01 143 ILE A O 1
ATOM 674 N N . VAL A 1 85 ? -14.857 -8.526 14.339 1.00 28.49 144 VAL A N 1
ATOM 675 C CA . VAL A 1 85 ? -14.764 -7.070 14.315 1.00 31.32 144 VAL A CA 1
ATOM 676 C C . VAL A 1 85 ? -14.401 -6.533 15.695 1.00 31.69 144 VAL A C 1
ATOM 677 O O . VAL A 1 85 ? -13.578 -5.619 15.824 1.00 31.37 144 VAL A O 1
ATOM 681 N N . GLN A 1 86 ? -15.014 -7.084 16.750 1.00 30.98 145 GLN A N 1
ATOM 682 C CA . GLN A 1 86 ? -14.675 -6.651 18.104 1.00 34.37 145 GLN A CA 1
ATOM 683 C C . GLN A 1 86 ? -13.227 -7.001 18.454 1.00 33.73 145 GLN A C 1
ATOM 684 O O . GLN A 1 86 ? -12.528 -6.206 19.093 1.00 35.49 145 GLN A O 1
ATOM 690 N N . ARG A 1 87 ? -12.754 -8.178 18.038 1.00 32.81 146 ARG A N 1
ATOM 691 C CA . ARG A 1 87 ? -11.400 -8.586 18.401 1.00 37.65 146 ARG A CA 1
ATOM 692 C C . ARG A 1 87 ? -10.353 -7.723 17.710 1.00 35.39 146 ARG A C 1
ATOM 693 O O . ARG A 1 87 ? -9.400 -7.267 18.348 1.00 36.31 146 ARG A O 1
ATOM 701 N N . VAL A 1 88 ? -10.508 -7.479 16.406 1.00 34.60 147 VAL A N 1
ATOM 702 C CA . VAL A 1 88 ? -9.518 -6.670 15.703 1.00 34.03 147 VAL A CA 1
ATOM 703 C C . VAL A 1 88 ? -9.648 -5.187 15.999 1.00 34.44 147 VAL A C 1
ATOM 704 O O . VAL A 1 88 ? -8.795 -4.410 15.574 1.00 36.50 147 VAL A O 1
ATOM 708 N N . MET A 1 89 ? -10.694 -4.764 16.706 1.00 38.04 148 MET A N 1
ATOM 709 C CA . MET A 1 89 ? -10.697 -3.390 17.196 1.00 41.94 148 MET A CA 1
ATOM 710 C C . MET A 1 89 ? -9.842 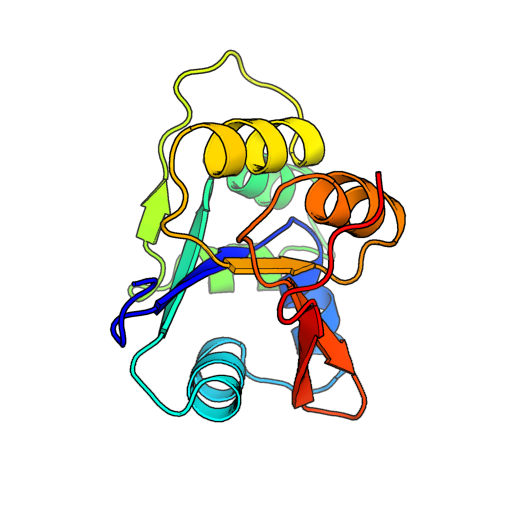-3.2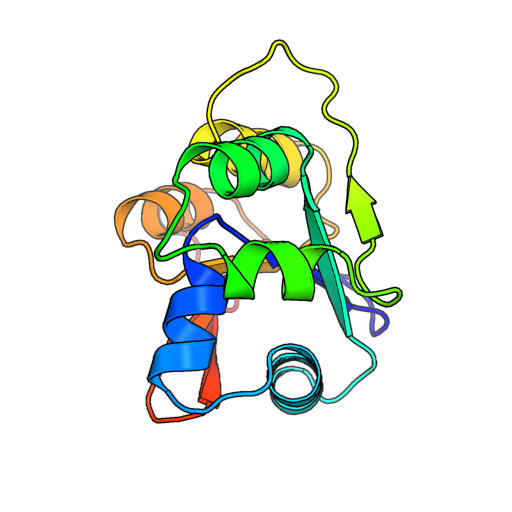35 18.446 1.00 40.89 148 MET A C 1
ATOM 711 O O . MET A 1 89 ? -9.204 -2.195 18.632 1.00 46.84 148 MET A O 1
ATOM 716 N N . GLN A 1 90 ? -9.817 -4.249 19.316 1.00 41.14 149 GLN A N 1
ATOM 717 C CA . GLN A 1 90 ? -8.975 -4.178 20.509 1.00 47.55 149 GLN A CA 1
ATOM 718 C C . GLN A 1 90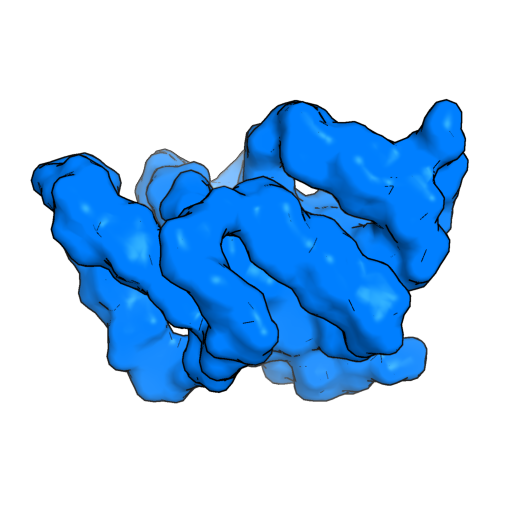 ? -7.513 -4.434 20.166 1.00 43.01 149 GLN A C 1
ATOM 719 O O . GLN A 1 90 ? -6.632 -3.649 20.530 1.00 41.46 149 GLN A O 1
ATOM 725 N N . HIS A 1 91 ? -7.239 -5.527 19.459 1.00 40.24 150 HIS A N 1
ATOM 726 C CA . HIS A 1 91 ? -5.883 -6.023 19.255 1.00 44.41 150 HIS A CA 1
ATOM 727 C C . HIS A 1 91 ? -5.534 -5.930 17.774 1.00 41.87 150 HIS A C 1
ATOM 728 O O . HIS A 1 91 ? -6.068 -6.686 16.955 1.00 40.63 150 HIS A O 1
ATOM 735 N N . LYS A 1 92 ? -4.634 -5.013 17.427 1.00 41.59 151 LYS A N 1
ATOM 736 C CA . LYS A 1 92 ? -4.323 -4.774 16.022 1.00 42.83 151 LYS A CA 1
ATOM 737 C C . LYS A 1 92 ? -3.211 -5.693 15.524 1.00 46.03 151 LYS A C 1
ATOM 738 O O . LYS A 1 92 ? -2.443 -5.339 14.619 1.00 44.81 151 LYS A O 1
ATOM 744 N N . CYS A 1 93 ? -3.130 -6.889 16.104 1.00 44.58 152 CYS A N 1
ATOM 745 C CA . CYS A 1 93 ? -2.100 -7.863 15.777 1.00 37.52 152 CYS A CA 1
ATOM 746 C C . CYS A 1 93 ? -2.611 -8.963 14.844 1.00 34.16 152 CYS A C 1
ATOM 747 O O . CYS A 1 93 ? -2.159 -10.109 14.934 1.00 28.89 152 CYS A O 1
ATOM 750 N N . TYR A 1 94 ? -3.542 -8.645 13.937 1.00 35.27 153 TYR A N 1
ATOM 751 C CA . TYR A 1 94 ? -4.280 -9.676 13.211 1.00 30.30 153 TYR A CA 1
ATOM 752 C C . TYR A 1 94 ? -4.514 -9.299 11.752 1.00 28.83 153 TYR A C 1
ATOM 753 O O . TYR A 1 94 ? -4.675 -8.125 11.405 1.00 26.71 153 TYR A O 1
ATOM 762 N N . LEU A 1 95 ? -4.550 -10.330 10.910 1.00 24.00 154 LEU A N 1
ATOM 763 C CA . LEU A 1 95 ? -5.186 -10.299 9.601 1.00 25.53 154 LEU A CA 1
ATOM 764 C C . LEU A 1 95 ? -6.519 -11.040 9.691 1.00 23.82 154 LEU A C 1
ATOM 765 O O . LEU A 1 95 ? -6.739 -11.861 10.587 1.00 22.73 154 LEU A O 1
ATOM 770 N N . VAL A 1 96 ? -7.408 -10.748 8.752 1.00 23.72 155 VAL A N 1
ATOM 771 C CA . VAL A 1 96 ? -8.710 -11.406 8.664 1.00 22.29 155 VAL A CA 1
ATOM 772 C C . VAL A 1 96 ? -8.811 -12.071 7.306 1.00 18.33 155 VAL A C 1
ATOM 773 O O . VAL A 1 96 ? -8.630 -11.416 6.276 1.00 19.10 155 VAL A O 1
ATOM 777 N N . ALA A 1 97 ? -9.088 -13.367 7.301 1.00 17.96 156 ALA A N 1
ATOM 778 C CA . ALA A 1 97 ? -9.282 -14.115 6.067 1.00 20.76 156 ALA A CA 1
ATOM 779 C C . ALA A 1 97 ? -10.777 -14.347 5.881 1.00 23.64 156 ALA A C 1
ATOM 780 O O . ALA A 1 97 ? -11.387 -15.115 6.626 1.00 21.73 156 ALA A O 1
ATOM 782 N N . THR A 1 98 ? -11.365 -13.678 4.889 1.00 25.80 157 THR A N 1
ATOM 783 C CA . THR A 1 98 ? -12.788 -13.811 4.611 1.00 21.92 157 THR A CA 1
ATOM 784 C C . THR A 1 98 ? -13.050 -13.491 3.147 1.00 22.71 157 THR A C 1
ATOM 785 O O . THR A 1 98 ? -12.439 -12.585 2.593 1.00 25.75 157 THR A O 1
ATOM 789 N N . ASN A 1 99 ? -13.974 -14.232 2.532 1.00 26.61 158 ASN A N 1
ATOM 790 C CA . ASN A 1 99 ? -14.523 -13.876 1.228 1.00 25.60 158 ASN A CA 1
ATOM 791 C C . ASN A 1 99 ? -15.900 -13.222 1.332 1.00 28.64 158 ASN A C 1
ATOM 792 O O . ASN A 1 99 ? -16.607 -13.136 0.324 1.00 26.03 158 ASN A O 1
ATOM 797 N N . ASP A 1 100 ? -16.289 -12.762 2.527 1.00 27.19 159 ASP A N 1
ATOM 798 C CA . ASP A 1 100 ? -17.648 -12.284 2.793 1.00 30.05 159 ASP A CA 1
ATOM 799 C C . ASP A 1 100 ? -17.723 -10.778 2.585 1.00 27.25 159 ASP A C 1
ATOM 800 O O . ASP A 1 100 ? -17.068 -10.017 3.302 1.00 28.67 159 ASP A O 1
ATOM 805 N N . LYS A 1 101 ? -18.556 -10.349 1.643 1.00 23.67 160 LYS A N 1
ATOM 806 C CA . LYS A 1 101 ? -18.546 -8.951 1.224 1.00 28.62 160 LYS A CA 1
ATOM 807 C C . LYS A 1 101 ? -18.908 -8.015 2.364 1.00 30.47 160 LYS A C 1
ATOM 808 O O . LYS A 1 101 ? -18.347 -6.918 2.479 1.00 32.72 160 LYS A O 1
ATOM 814 N N . ASN A 1 102 ? -19.851 -8.421 3.208 1.00 25.26 161 ASN A N 1
ATOM 815 C CA . ASN A 1 102 ? -20.286 -7.552 4.293 1.00 29.76 161 ASN A CA 1
ATOM 816 C C . ASN A 1 102 ? -19.233 -7.446 5.392 1.00 27.36 161 ASN A C 1
ATOM 817 O O . ASN A 1 102 ? -18.914 -6.341 5.844 1.00 27.50 161 ASN A O 1
ATOM 822 N N . LEU A 1 103 ? -18.681 -8.575 5.835 1.00 24.52 162 LEU A N 1
ATOM 823 C CA . 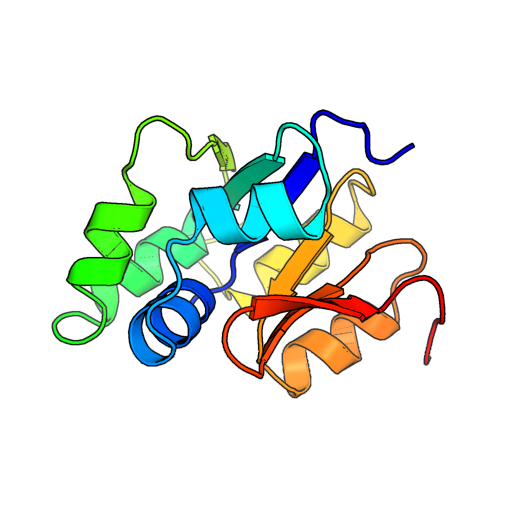LEU A 1 103 ? -17.621 -8.515 6.842 1.00 25.79 162 LEU A CA 1
ATOM 824 C C . LEU A 1 103 ? -16.428 -7.688 6.360 1.00 25.05 162 LEU A C 1
ATOM 825 O O . LEU A 1 103 ? -15.861 -6.906 7.129 1.00 23.94 162 LEU A O 1
ATOM 830 N N . LYS A 1 104 ? -16.045 -7.830 5.086 1.00 25.51 163 LYS A N 1
ATOM 831 C CA . LYS A 1 104 ? -14.936 -7.041 4.555 1.00 25.01 163 LYS A CA 1
ATOM 832 C C . LYS A 1 104 ? -15.235 -5.551 4.612 1.00 27.85 163 LYS A C 1
ATOM 833 O O . LYS A 1 104 ? -14.347 -4.746 4.906 1.00 27.63 163 LYS A O 1
ATOM 839 N N . GLN A 1 105 ? -16.472 -5.151 4.327 1.00 26.42 164 GLN A N 1
ATOM 840 C CA . GLN A 1 105 ? -16.732 -3.721 4.341 1.00 26.45 164 GLN A CA 1
ATOM 841 C C . GLN A 1 105 ? -16.759 -3.195 5.766 1.00 28.42 164 GLN A C 1
ATOM 842 O O . GLN A 1 105 ? -16.447 -2.022 5.995 1.00 38.22 164 GLN A O 1
ATOM 848 N N . ARG A 1 106 ? -17.068 -4.047 6.743 1.00 23.70 165 ARG A N 1
ATOM 849 C CA . ARG A 1 106 ? -16.869 -3.641 8.131 1.00 27.51 165 ARG A CA 1
ATOM 850 C C . ARG A 1 106 ? -15.381 -3.569 8.488 1.00 28.74 165 ARG A C 1
ATOM 851 O O . ARG A 1 106 ? -14.937 -2.613 9.135 1.00 24.28 165 ARG A O 1
ATOM 859 N N . ILE A 1 107 ? -14.589 -4.560 8.071 1.00 29.66 166 ILE A N 1
ATOM 860 C CA . ILE A 1 107 ? -13.173 -4.545 8.444 1.00 29.02 166 ILE A CA 1
ATOM 861 C C . ILE A 1 107 ? -12.456 -3.371 7.791 1.00 27.96 166 ILE A C 1
ATOM 862 O O . ILE A 1 107 ? -11.525 -2.800 8.378 1.00 28.26 166 ILE A O 1
ATOM 867 N N . ARG A 1 108 ? -12.879 -2.973 6.588 1.00 27.45 167 ARG A N 1
ATOM 868 C CA . ARG A 1 108 ? -12.211 -1.874 5.895 1.00 32.46 167 ARG A CA 1
ATOM 869 C C . ARG A 1 108 ? -12.397 -0.543 6.600 1.00 33.99 167 ARG A C 1
ATOM 870 O O . ARG A 1 108 ? -11.731 0.433 6.239 1.00 35.29 167 ARG A O 1
ATOM 878 N N . LYS A 1 109 ? -13.294 -0.476 7.577 1.00 30.98 168 LYS A N 1
ATOM 879 C CA . LYS A 1 109 ? -13.415 0.723 8.384 1.00 33.24 168 LYS A CA 1
ATOM 880 C C . LYS A 1 109 ? -12.310 0.812 9.421 1.00 32.90 168 LYS A C 1
ATOM 881 O O . LYS A 1 109 ? -12.014 1.915 9.888 1.00 34.89 168 LYS A O 1
ATOM 887 N N . ILE A 1 110 ? -11.671 -0.307 9.747 1.00 28.35 169 ILE A N 1
ATOM 888 C CA . ILE A 1 110 ? -10.736 -0.403 10.861 1.00 28.31 169 ILE A CA 1
ATOM 889 C C . ILE A 1 110 ? -9.316 -0.277 10.302 1.00 32.63 169 ILE A C 1
ATOM 890 O O . ILE A 1 110 ? -8.892 -1.144 9.526 1.00 30.35 169 ILE A O 1
ATOM 895 N N . PRO A 1 111 ? -8.575 0.759 10.660 1.00 33.07 170 PRO A N 1
ATOM 896 C CA . PRO A 1 111 ? -7.210 0.903 10.139 1.00 35.29 170 PRO A CA 1
ATOM 897 C C . PRO A 1 111 ? -6.276 -0.187 10.648 1.00 33.24 170 PRO A C 1
ATOM 898 O O . PRO A 1 111 ? -6.274 -0.531 11.833 1.00 28.17 170 PRO A O 1
ATOM 902 N N . GLY A 1 112 ? -5.471 -0.723 9.732 1.00 30.18 171 GLY A N 1
ATOM 903 C CA . GLY A 1 112 ? -4.371 -1.593 10.090 1.00 29.84 171 GLY A CA 1
ATOM 904 C C . GLY A 1 112 ? -4.649 -3.082 10.050 1.00 35.07 171 GLY A C 1
ATOM 905 O O . GLY A 1 112 ? -3.754 -3.865 10.403 1.00 33.86 171 GLY A O 1
ATOM 906 N N . ILE A 1 113 ? -5.845 -3.500 9.636 1.00 29.52 172 ILE A N 1
ATOM 907 C CA . ILE A 1 113 ? -6.222 -4.914 9.603 1.00 26.57 172 ILE A CA 1
ATOM 908 C C . ILE A 1 113 ? -6.227 -5.410 8.158 1.00 31.06 172 ILE A C 1
ATOM 909 O O . ILE A 1 113 ? -7.225 -5.213 7.443 1.00 31.78 172 ILE A O 1
ATOM 914 N N . PRO A 1 114 ? -5.155 -6.054 7.687 1.00 30.08 173 PRO A N 1
ATOM 915 C CA . PRO A 1 114 ? -5.150 -6.572 6.309 1.00 27.91 173 PRO A CA 1
ATOM 916 C C . PRO A 1 114 ? -6.162 -7.690 6.112 1.00 24.05 173 PRO A C 1
ATOM 917 O O . PRO A 1 114 ? -6.425 -8.483 7.017 1.00 29.58 173 PRO A O 1
ATOM 921 N N . ILE A 1 115 ? -6.720 -7.763 4.906 1.00 22.32 174 ILE A N 1
ATOM 922 C CA . ILE A 1 115 ? -7.725 -8.766 4.561 1.00 24.07 174 ILE A CA 1
ATOM 923 C C . ILE A 1 115 ? -7.144 -9.719 3.528 1.00 19.30 174 ILE A C 1
ATOM 924 O O . ILE A 1 115 ? -6.645 -9.277 2.491 1.00 20.90 174 ILE A O 1
ATOM 929 N N . LEU A 1 116 ? -7.248 -11.023 3.792 1.00 22.42 175 LEU A N 1
ATOM 930 C CA . LEU A 1 116 ? -6.963 -12.069 2.816 1.00 21.23 175 LEU A CA 1
ATOM 931 C C . LEU A 1 116 ? -8.265 -12.694 2.313 1.00 27.48 175 LEU A C 1
ATOM 932 O O . LEU A 1 116 ? -9.243 -12.837 3.062 1.00 25.67 175 LEU A O 1
ATOM 937 N N . SER A 1 117 ? -8.275 -13.063 1.032 1.00 22.74 176 SER A N 1
ATOM 938 C CA . SER A 1 117 ? -9.400 -13.775 0.449 1.00 22.97 176 SER A CA 1
ATOM 939 C C . SER A 1 117 ? -8.885 -14.799 -0.552 1.00 24.24 176 SER A C 1
ATOM 940 O O . SER A 1 117 ? -7.780 -14.680 -1.087 1.00 22.46 176 SER A O 1
ATOM 943 N N . VAL A 1 118 ? -9.695 -15.824 -0.784 1.00 22.39 177 VAL A N 1
ATOM 944 C CA . VAL A 1 118 ? -9.368 -16.854 -1.761 1.00 26.93 177 VAL A CA 1
ATOM 945 C C . VAL A 1 118 ? -9.808 -16.393 -3.143 1.00 30.28 177 VAL A C 1
ATOM 946 O O . VAL A 1 118 ? -10.948 -15.949 -3.329 1.00 31.27 177 VAL A O 1
ATOM 950 N N . ALA A 1 119 ? -8.907 -16.506 -4.118 1.00 29.71 178 ALA A N 1
ATOM 951 C CA . ALA A 1 119 ? -9.257 -16.130 -5.480 1.00 35.99 178 ALA A CA 1
ATOM 952 C C . ALA A 1 119 ? -8.207 -16.666 -6.442 1.00 39.78 178 ALA A C 1
ATOM 953 O O . ALA A 1 119 ? -7.009 -16.596 -6.158 1.00 31.18 178 ALA A O 1
ATOM 955 N N . ASN A 1 120 ? -8.670 -17.202 -7.576 1.00 39.99 179 ASN A N 1
ATOM 956 C CA . ASN A 1 120 ? -7.790 -17.621 -8.663 1.00 40.06 179 ASN A CA 1
ATOM 957 C C . ASN A 1 120 ? -6.794 -18.682 -8.201 1.00 41.76 179 ASN A C 1
ATOM 958 O O . ASN A 1 120 ? -5.611 -18.638 -8.550 1.00 37.26 179 ASN A O 1
ATOM 963 N N . HIS A 1 121 ? -7.276 -19.631 -7.398 1.00 39.45 1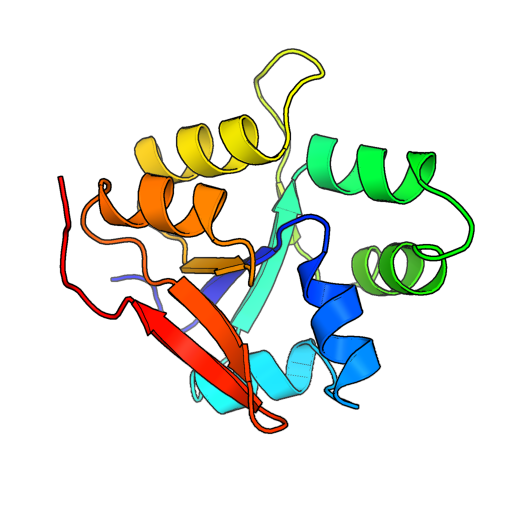80 HIS A N 1
ATOM 964 C CA . HIS A 1 121 ? -6.518 -20.781 -6.907 1.00 42.10 180 HIS A CA 1
ATOM 965 C C . HIS A 1 121 ? -5.451 -20.414 -5.879 1.00 40.75 180 HIS A C 1
ATOM 966 O O . HIS A 1 121 ? -4.578 -21.240 -5.580 1.00 43.57 180 HIS A O 1
ATOM 973 N N . LYS A 1 122 ? -5.497 -19.209 -5.310 1.00 38.29 181 LYS A N 1
ATOM 974 C CA . LYS A 1 122 ? -4.527 -18.788 -4.304 1.00 38.64 181 LYS A CA 1
ATOM 975 C C . LYS A 1 122 ? -5.235 -17.965 -3.229 1.00 32.84 181 LYS A C 1
ATOM 976 O O . LYS A 1 122 ? -6.372 -17.530 -3.402 1.00 33.67 181 LYS A O 1
ATOM 982 N N . ILE A 1 123 ? -4.564 -17.772 -2.099 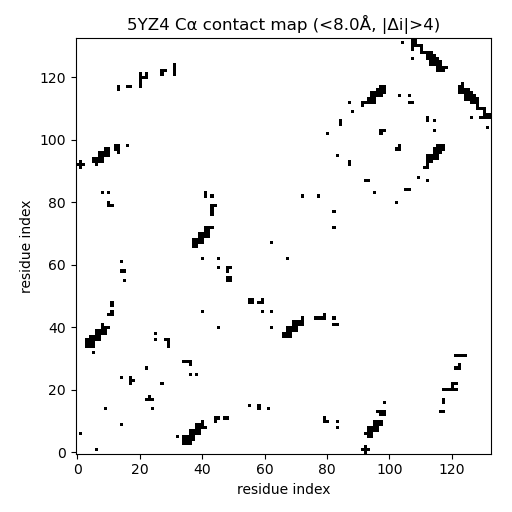1.00 36.09 182 ILE A N 1
ATOM 983 C CA . ILE A 1 123 ? -4.987 -16.761 -1.136 1.00 25.43 182 ILE A CA 1
ATOM 984 C C . ILE A 1 123 ? -4.256 -15.479 -1.494 1.00 28.24 182 ILE A C 1
ATOM 985 O O . ILE A 1 123 ? -3.051 -15.493 -1.767 1.00 32.82 182 ILE A O 1
ATOM 990 N N . ARG A 1 124 ? -4.981 -14.373 -1.535 1.00 30.78 183 ARG A N 1
ATOM 991 C CA . ARG A 1 124 ? -4.431 -13.101 -1.970 1.00 28.36 183 ARG A CA 1
ATOM 992 C C . ARG A 1 124 ? -4.681 -12.069 -0.890 1.00 27.22 183 ARG A C 1
ATOM 993 O O . ARG A 1 124 ? -5.608 -12.204 -0.089 1.00 26.20 183 ARG A O 1
ATOM 1001 N N . VAL A 1 125 ? -3.862 -11.022 -0.887 1.00 24.68 184 VAL A N 1
ATOM 1002 C CA . VAL A 1 125 ? -4.067 -9.902 0.026 1.00 30.13 184 VAL A CA 1
ATOM 1003 C C . VAL A 1 125 ? -5.125 -8.979 -0.577 1.00 33.41 184 VAL A C 1
ATOM 1004 O O . VAL A 1 125 ? -4.858 -8.252 -1.537 1.00 33.54 184 VAL A O 1
ATOM 1008 N N . GLU A 1 126 ? -6.330 -9.000 0.002 1.00 31.76 185 GLU A N 1
ATOM 1009 C CA . GLU A 1 126 ? -7.466 -8.238 -0.512 1.00 34.94 185 GLU A CA 1
ATOM 1010 C C . GLU A 1 126 ? -7.447 -6.780 -0.046 1.00 33.57 185 GLU A C 1
ATOM 1011 O O . GLU A 1 126 ? -7.830 -5.880 -0.806 1.00 29.70 185 GLU A O 1
ATOM 1017 N N . ARG A 1 127 ? -7.026 -6.529 1.198 1.00 26.67 186 ARG A N 1
ATOM 1018 C CA . ARG A 1 127 ? -6.918 -5.177 1.742 1.00 30.90 186 ARG A CA 1
ATOM 1019 C C . ARG A 1 127 ? -5.539 -5.027 2.356 1.00 29.32 186 ARG A C 1
ATOM 1020 O O . ARG A 1 127 ? -5.215 -5.715 3.320 1.00 31.89 186 ARG A O 1
ATOM 1028 N N . LEU A 1 128 ? -4.744 -4.117 1.814 1.00 31.84 187 LEU A N 1
ATOM 1029 C CA . LEU A 1 128 ? -3.368 -3.959 2.249 1.00 35.74 187 LEU A CA 1
ATOM 1030 C C . LEU A 1 128 ? -3.232 -2.842 3.275 1.00 36.00 187 LEU A C 1
ATOM 1031 O O . LEU A 1 128 ? -2.620 -3.040 4.327 1.00 37.99 187 LEU A O 1
ATOM 1036 N N . VAL A 1 129 ? -3.828 -1.681 3.003 1.00 33.40 188 VAL A N 1
ATOM 1037 C CA . VAL A 1 129 ? -3.715 -0.535 3.899 1.00 34.02 188 VAL A CA 1
ATOM 1038 C C . VAL A 1 129 ? -4.984 0.312 3.918 1.00 33.93 188 VAL A C 1
ATOM 1039 O O . VAL A 1 129 ? -5.320 0.916 4.941 1.00 39.60 188 VAL A O 1
ATOM 1043 N N . ASP A 1 130 ? -5.692 0.379 2.797 1.00 35.51 189 ASP A N 1
ATOM 1044 C CA . ASP A 1 130 ? -6.632 1.472 2.601 1.00 34.35 189 ASP A CA 1
ATOM 1045 C C . ASP A 1 130 ? -7.871 1.301 3.475 1.00 37.89 189 ASP A C 1
ATOM 1046 O O . ASP A 1 130 ? -8.373 0.189 3.676 1.00 34.55 189 ASP A O 1
ATOM 1051 N N . VAL A 1 131 ? -8.334 2.417 4.030 1.00 35.93 190 VAL A N 1
ATOM 1052 C CA . VAL A 1 131 ? -9.514 2.458 4.878 1.00 36.85 190 VAL A CA 1
ATOM 1053 C C . VAL A 1 131 ? -10.654 3.057 4.072 1.00 36.84 190 VAL A C 1
ATOM 1054 O O . VAL A 1 131 ? -10.447 3.981 3.276 1.00 36.21 190 VAL A O 1
ATOM 1058 N N . VAL A 1 132 ? -11.852 2.506 4.252 1.00 37.52 191 VAL A N 1
ATOM 1059 C CA . VAL A 1 132 ? -13.078 3.004 3.627 1.00 40.33 191 VAL A CA 1
ATOM 1060 C C . VAL A 1 132 ? -14.099 3.168 4.747 1.00 40.81 191 VAL A C 1
ATOM 1061 O O . VAL A 1 132 ? -14.714 2.186 5.178 1.00 43.36 191 VAL A O 1
ATOM 1065 N N . ASP A 1 133 ? -14.276 4.398 5.227 1.00 45.09 192 ASP A N 1
ATOM 1066 C CA . ASP A 1 133 ? -15.222 4.692 6.303 1.00 46.12 192 ASP A CA 1
ATOM 1067 C C . ASP A 1 133 ? -16.674 4.575 5.832 1.00 54.70 192 ASP A C 1
ATOM 1068 O O . ASP A 1 133 ? -17.047 5.093 4.771 1.00 54.37 192 ASP A O 1
#

InterPro domains:
  IPR002716 PIN domain [SM00670] (65-164)
  IPR006984 Fcf1/UTP23 [PF04900] (91-186)
  IPR029060 PIN-like domain superfamily [SSF88723] (63-186)
  IPR037503 rRNA-processing protein Fcf1, PIN domain [cd09864] (55-185)

Sequence (133 aa):
SLGPPYHVIIDTNFINFCLQQKIDLFEGLMTCLYAKTIPCISDCVMAELEKLGIRYRIALRIAKDERFERLPCTHKGTYADDCIVQRVMQHKCYLVATNDKNLKQRIRKIPGIPILSVANHKIRVERLVDVVD

GO terms:
  GO:0005634 nucleus (C, HDA)
  GO:0005730 nucleolus (C, HDA)
  GO:0004521 RNA endonuclease activity (F, IMP)
  GO:0000447 endonucleolytic cleavage in ITS1 to separate SSU-rRNA from 5.8S rRNA and LSU-rRNA from tricistronic rRNA transcript (SSU-rRNA, 5.8S rRNA, LSU-rRNA) (P, IMP)
  GO:0000472 endonucleolytic cleavage to generate mature 5'-end of SSU-rRNA from (SSU-rRNA, 5.8S rRNA, LSU-rRNA) (P, IMP)

Solvent-accessible surface area: 7591 Å² total; per-residue (Å²): 161,46,28,92,65,48,45,0,1,0,10,17,54,0,3,34,85,1,73,141,59,168,15,78,7,19,99,14,1,77,78,10,27,178,26,135,20,30,1,0,1,2,50,12,0,7,53,63,4,100,173,82,32,138,192,34,113,74,0,38,141,55,5,113,42,160,122,22,65,130,6,98,31,127,35,161,89,64,118,9,28,38,5,1,15,100,46,0,117,136,82,90,80,20,6,0,0,0,42,54,159,96,0,24,99,76,0,48,110,12,82,45,0,16,0,0,6,6,38,118,110,103,4,95,42,78,8,131,104,106,58,93,151

Radius of gyration: 13.61 Å; Cα contacts (8 Å, |Δi|>4): 226; chains: 1; bounding box: 30×36×35 Å

Secondary structure (DSSP, 8-state):
---SSEEEEE-TTHHHHHHHTT--HHHHHHHHHTS-EEEEEEHHHHHHHHHTGGGGHHHHHHHTSTTPEEE---S-S--HHHHHHHHHHH----EEE---HHHHHHHTTSTT--EEEEETTEEEEEESS----

Foldseek 3Di:
DLDLQHEEEEALCQVVLCVVLVHDVQVQVCVQSVGNYAYEYEPLSLVVLVVVPDSSVVVNVSCPDPRYDYDYQPDDNDDRLVRVLVVCQVPLNYEYEDPDPVSVLSVLQRFRHWYWYDDDSGIYTPRDGHHDD

Nearest PDB structures (foldseek):
  5yz4-assembly1_A  TM=1.008E+00  e=8.616E-30  Schizosaccharomyces pombe 972h-
  7mqa-assembly1_SL  TM=9.659E-01  e=3.716E-19  Homo sapiens
  7mq9-assembly1_SL  TM=9.608E-01  e=6.577E-19  Homo sapiens
  7d5s-assembly1_5K  TM=9.318E-01  e=1.142E-17  Saccharomyces cerevisiae S288C
  6zqc-assembly1_UX  TM=9.302E-01  e=5.237E-17  Saccharomyces cerevisiae S288C

B-factor: mean 33.97, std 10.32, range [8.94, 75.15]

Organism: Schizosaccharomyces pombe (strain 972 / ATCC 24843) (NCBI:txid284812)